Protein AF-A0A932SWU9-F1 (afdb_monomer_lite)

Foldseek 3Di:
DDPPPPPPPPPPPDPPPPPPPPDDPVNVVVVVVVVVPDCCVVLDVCVVVCVVVVDPVVVVVVVVVVVVVVVVVVVVLVVVCVVDVDPDPVLVVCCVPPNDPRSVVVVVCCVPPVVVVVVVVVVVSVVVVCCVVPVDVPPPPPDDDDDDDPPDPDD

Structure (mmCIF, N/CA/C/O backbone):
data_AF-A0A932SWU9-F1
#
_entry.id   AF-A0A932SWU9-F1
#
loop_
_atom_site.group_PDB
_atom_site.id
_atom_site.type_symbol
_atom_site.label_atom_id
_atom_site.label_alt_id
_atom_site.label_comp_id
_atom_site.label_asym_id
_atom_site.label_entity_id
_atom_site.label_seq_id
_atom_site.pdbx_PDB_ins_code
_atom_site.Cartn_x
_atom_site.Cartn_y
_atom_site.Cartn_z
_atom_site.occupancy
_atom_site.B_iso_or_equiv
_atom_site.auth_seq_id
_atom_site.auth_comp_id
_atom_site.auth_asym_id
_atom_site.auth_atom_id
_atom_site.pdbx_PDB_model_num
ATOM 1 N N . MET A 1 1 ? -64.832 1.274 2.847 1.00 52.97 1 MET A N 1
ATOM 2 C CA . MET A 1 1 ? -64.260 0.155 2.070 1.00 52.97 1 MET A CA 1
ATOM 3 C C . MET A 1 1 ? -63.214 0.768 1.149 1.00 52.97 1 MET A C 1
ATOM 5 O O . MET A 1 1 ? -63.570 1.696 0.439 1.00 52.97 1 MET A O 1
ATOM 9 N N . ALA A 1 2 ? -61.966 0.296 1.248 1.00 49.50 2 ALA A N 1
ATOM 10 C CA . ALA A 1 2 ? -60.738 0.783 0.594 1.00 49.50 2 ALA A CA 1
ATOM 11 C C . ALA A 1 2 ? -60.023 2.002 1.227 1.00 49.50 2 ALA A C 1
ATOM 13 O O . ALA A 1 2 ? -59.992 3.084 0.655 1.00 49.50 2 ALA A O 1
ATOM 14 N N . SER A 1 3 ? -59.351 1.770 2.360 1.00 44.97 3 SER A N 1
ATOM 15 C CA . SER A 1 3 ? -58.073 2.433 2.665 1.00 44.97 3 SER A CA 1
ATOM 16 C C . SER A 1 3 ? -57.016 1.336 2.696 1.00 44.97 3 SER A C 1
ATOM 18 O O . SER A 1 3 ? -56.905 0.590 3.666 1.00 44.97 3 SER A O 1
ATOM 20 N N . GLY A 1 4 ? -56.342 1.151 1.564 1.00 57.31 4 GLY A N 1
ATOM 21 C CA . GLY A 1 4 ? -55.160 0.311 1.471 1.00 57.31 4 GLY A CA 1
ATOM 22 C C . GLY A 1 4 ? -53.954 1.100 1.951 1.00 57.31 4 GLY A C 1
ATOM 23 O O . GLY A 1 4 ? -53.247 1.672 1.129 1.00 57.31 4 GLY A O 1
ATOM 24 N N . ASP A 1 5 ? -53.709 1.099 3.259 1.00 49.81 5 ASP A N 1
ATOM 25 C CA . ASP A 1 5 ? -52.391 1.425 3.791 1.00 49.81 5 ASP A CA 1
ATOM 26 C C . ASP A 1 5 ? -51.557 0.150 3.723 1.00 49.81 5 ASP A C 1
ATOM 28 O O . ASP A 1 5 ? -51.572 -0.708 4.606 1.00 49.81 5 ASP A O 1
ATOM 32 N N . SER A 1 6 ? -50.862 0.004 2.597 1.00 50.06 6 SER A N 1
ATOM 33 C CA . SER A 1 6 ? -49.749 -0.927 2.485 1.00 50.06 6 SER A CA 1
ATOM 34 C C . SER A 1 6 ? -48.674 -0.425 3.439 1.00 50.06 6 SER A C 1
ATOM 36 O O . SER A 1 6 ? -47.857 0.420 3.076 1.00 50.06 6 SER A O 1
ATOM 38 N N . ALA A 1 7 ? -48.715 -0.899 4.682 1.00 47.00 7 ALA A N 1
ATOM 39 C CA . ALA A 1 7 ? -47.606 -0.764 5.601 1.00 47.00 7 ALA A CA 1
ATOM 40 C C . ALA A 1 7 ? -46.402 -1.442 4.940 1.00 47.00 7 ALA A C 1
ATOM 42 O O . ALA A 1 7 ? -46.271 -2.666 4.944 1.00 47.00 7 ALA A O 1
ATOM 43 N N . VAL A 1 8 ? -45.548 -0.630 4.319 1.00 57.00 8 VAL A N 1
ATOM 44 C CA . VAL A 1 8 ? -44.167 -1.000 4.035 1.00 57.00 8 VAL A CA 1
ATOM 45 C C . VAL A 1 8 ? -43.620 -1.508 5.367 1.00 57.00 8 VAL A C 1
ATOM 47 O O . VAL A 1 8 ? -43.668 -0.746 6.339 1.00 57.00 8 VAL A O 1
ATOM 50 N N . PRO A 1 9 ? -43.172 -2.773 5.479 1.00 50.97 9 PRO A N 1
ATOM 51 C CA . PRO A 1 9 ? -42.482 -3.191 6.679 1.00 50.97 9 PRO A CA 1
ATOM 52 C C . PRO A 1 9 ? -41.290 -2.252 6.809 1.00 50.97 9 PRO A C 1
ATOM 54 O O . PRO A 1 9 ? -40.399 -2.240 5.962 1.00 50.97 9 PRO A O 1
ATOM 57 N N . SER A 1 10 ? -41.338 -1.401 7.833 1.00 46.59 10 SE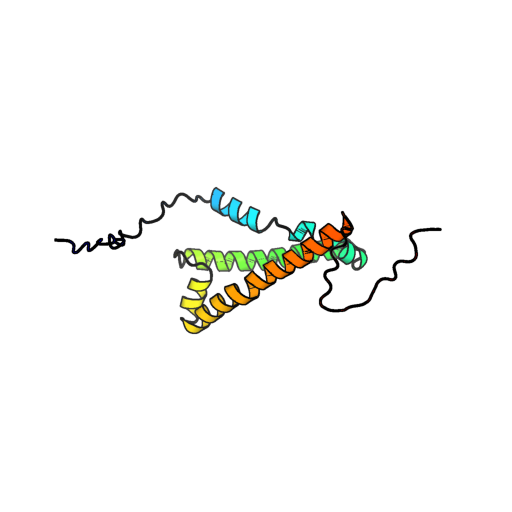R A N 1
ATOM 58 C CA . SER A 1 10 ? -40.174 -0.687 8.326 1.00 46.59 10 SER A CA 1
ATOM 59 C C . SER A 1 10 ? -39.085 -1.739 8.429 1.00 46.59 10 SER A C 1
ATOM 61 O O . SER A 1 10 ? -39.252 -2.696 9.188 1.00 46.59 10 SER A O 1
ATOM 63 N N . SER A 1 11 ? -38.060 -1.635 7.579 1.00 47.28 11 SER A N 1
ATOM 64 C CA . SER A 1 11 ? -36.873 -2.475 7.621 1.00 47.28 11 SER A CA 1
ATOM 65 C C . SER A 1 11 ? -36.273 -2.287 9.002 1.00 47.28 11 SER A C 1
ATOM 67 O O . SER A 1 11 ? -35.498 -1.363 9.245 1.00 47.28 11 SER A O 1
ATOM 69 N N . ALA A 1 12 ? -36.746 -3.112 9.929 1.00 45.19 12 ALA A N 1
ATOM 70 C CA . ALA A 1 12 ? -36.295 -3.166 11.289 1.00 45.19 12 ALA A CA 1
ATOM 71 C C . ALA A 1 12 ? -34.796 -3.410 11.195 1.00 45.19 12 ALA A C 1
ATOM 73 O O . ALA A 1 12 ? -34.360 -4.454 10.707 1.00 45.19 12 ALA A O 1
ATOM 74 N N . GLY A 1 13 ? -34.021 -2.404 11.596 1.00 45.28 13 GLY A N 1
ATOM 75 C CA . GLY A 1 13 ? -32.617 -2.582 11.895 1.00 45.28 13 GLY A CA 1
ATOM 76 C C . GLY A 1 13 ? -32.527 -3.674 12.948 1.00 45.28 13 GLY A C 1
ATOM 77 O O . GLY A 1 13 ? -32.773 -3.425 14.127 1.00 45.28 13 GLY A O 1
ATOM 78 N N . GLY A 1 14 ? -32.237 -4.895 12.504 1.00 44.59 14 GLY A N 1
ATOM 79 C CA . GLY A 1 14 ? -31.734 -5.926 13.389 1.00 44.59 14 GLY A CA 1
ATOM 80 C C . GLY A 1 14 ? -30.439 -5.426 14.037 1.00 44.59 14 GLY A C 1
ATOM 81 O O . GLY A 1 14 ? -29.791 -4.527 13.482 1.00 44.59 14 GLY A O 1
ATOM 82 N N . PRO A 1 15 ? -30.045 -5.980 15.197 1.00 53.22 15 PRO A N 1
ATOM 83 C CA . PRO A 1 15 ? -28.688 -5.782 15.692 1.00 53.22 15 PRO A CA 1
ATOM 84 C C . PRO A 1 15 ? -27.757 -6.079 14.519 1.00 53.22 15 PRO A C 1
ATOM 86 O O . PRO A 1 15 ? -27.970 -7.093 13.859 1.00 53.22 15 PRO A O 1
ATOM 89 N N . ILE A 1 16 ? -26.824 -5.177 14.197 1.00 59.47 16 ILE A N 1
ATOM 90 C CA . ILE A 1 16 ? -25.844 -5.413 13.131 1.00 59.47 16 ILE A CA 1
ATOM 91 C C . ILE A 1 16 ? -25.270 -6.804 13.398 1.00 59.47 16 ILE A C 1
ATOM 93 O O . ILE A 1 16 ? -24.617 -6.984 14.423 1.00 59.47 16 ILE A O 1
ATOM 97 N N . GLU A 1 17 ? -25.613 -7.797 12.570 1.00 61.69 17 GLU A N 1
ATOM 98 C CA . GLU A 1 17 ? -25.043 -9.133 12.692 1.00 61.69 17 GLU A CA 1
ATOM 99 C C . GLU A 1 17 ? -23.535 -8.937 12.590 1.00 61.69 17 GLU A C 1
ATOM 101 O O . GLU A 1 17 ? -23.024 -8.512 11.550 1.00 61.69 17 GLU A O 1
ATOM 106 N N . ASP A 1 18 ? -22.837 -9.142 13.707 1.00 70.50 18 ASP A N 1
ATOM 107 C CA . ASP A 1 18 ? -21.389 -9.058 13.751 1.00 70.50 18 ASP A CA 1
ATOM 108 C C . ASP A 1 18 ? -20.848 -10.017 12.692 1.00 70.50 18 ASP A C 1
ATOM 110 O O . ASP A 1 18 ? -21.116 -11.222 12.730 1.00 70.50 18 ASP A O 1
ATOM 114 N N . LEU A 1 19 ? -20.115 -9.474 11.714 1.00 78.69 19 LEU A N 1
ATOM 115 C CA . LEU A 1 19 ? -19.538 -10.284 10.649 1.00 78.69 19 LEU A CA 1
ATOM 116 C C . LEU A 1 19 ? -18.703 -11.407 11.285 1.00 78.69 19 LEU A C 1
ATOM 118 O O . LEU A 1 19 ? -17.844 -11.121 12.131 1.00 78.69 19 LEU A O 1
ATOM 122 N N . PRO A 1 20 ? -18.902 -12.673 10.875 1.00 75.06 20 PRO A N 1
ATOM 123 C CA . PRO A 1 20 ? -18.143 -13.775 11.435 1.00 75.06 20 PRO A CA 1
ATOM 124 C C . PRO A 1 20 ? -16.654 -13.551 11.148 1.00 75.06 20 PRO A C 1
ATOM 126 O O . PRO A 1 20 ? -16.243 -13.337 10.006 1.00 75.06 20 PRO A O 1
ATOM 129 N N . ARG A 1 21 ? -15.825 -13.578 12.198 1.00 76.94 21 ARG A N 1
ATOM 130 C CA . ARG A 1 21 ? -14.364 -13.448 12.088 1.00 76.94 21 ARG A CA 1
ATOM 131 C C . ARG A 1 21 ? -13.772 -14.732 11.505 1.00 76.94 21 ARG A C 1
ATOM 133 O O . ARG A 1 21 ? -13.297 -15.588 12.242 1.00 76.94 21 ARG A O 1
ATOM 140 N N . VAL A 1 22 ? -13.834 -14.858 10.182 1.00 85.62 22 VAL A N 1
ATOM 141 C CA . VAL A 1 22 ? -13.322 -16.022 9.437 1.00 85.62 22 VAL A CA 1
ATOM 142 C C . VAL A 1 22 ? -11.973 -15.779 8.764 1.00 85.62 22 VAL A C 1
ATOM 144 O O . VAL A 1 22 ? -11.316 -16.747 8.408 1.00 85.62 22 VAL A O 1
ATOM 147 N N . LEU A 1 23 ? -11.532 -14.522 8.619 1.00 84.81 23 LEU A N 1
ATOM 148 C CA . LEU A 1 23 ? -10.229 -14.223 8.017 1.00 84.81 23 LEU A CA 1
ATOM 149 C C . LEU A 1 23 ? -9.089 -14.617 8.962 1.00 84.81 23 LEU A C 1
ATOM 151 O O . LEU A 1 23 ? -8.912 -14.015 10.026 1.00 84.81 23 LEU A O 1
ATOM 155 N N . GLY A 1 24 ? -8.300 -15.603 8.535 1.00 89.31 24 GLY A N 1
ATOM 156 C CA . GLY A 1 24 ? -7.057 -15.991 9.191 1.00 89.31 24 GLY A CA 1
ATOM 157 C C . GLY A 1 24 ? -5.846 -15.186 8.710 1.00 89.31 24 GLY A C 1
ATOM 158 O O . GLY A 1 24 ? -5.930 -14.339 7.820 1.00 89.31 24 GLY A O 1
ATOM 159 N N . LEU A 1 25 ? -4.675 -15.495 9.274 1.00 89.88 25 LEU A N 1
ATOM 160 C CA . LEU A 1 25 ? -3.402 -14.900 8.852 1.00 89.88 25 LEU A CA 1
ATOM 161 C C . LEU A 1 25 ? -3.111 -15.176 7.371 1.00 89.88 25 LEU A C 1
ATOM 163 O O . LEU A 1 25 ? -2.663 -14.285 6.658 1.00 89.88 25 LEU A O 1
ATOM 167 N N . PHE A 1 26 ? -3.371 -16.402 6.916 1.00 93.69 26 PHE A N 1
ATOM 168 C CA . PHE A 1 26 ? -3.122 -16.793 5.532 1.00 93.69 26 PHE A CA 1
ATOM 169 C C . PHE A 1 26 ? -3.989 -15.986 4.562 1.00 93.69 26 PHE A C 1
ATOM 171 O O . PHE A 1 26 ? -3.444 -15.366 3.654 1.00 93.69 26 PHE A O 1
ATOM 178 N N . ASP A 1 27 ? -5.297 -15.889 4.818 1.00 92.00 27 ASP A N 1
ATOM 179 C CA . ASP A 1 27 ? -6.217 -15.106 3.984 1.00 92.00 27 ASP A CA 1
ATOM 180 C C . ASP A 1 27 ? -5.800 -13.633 3.924 1.00 92.00 27 ASP A C 1
ATOM 182 O O . ASP A 1 27 ? -5.757 -13.035 2.848 1.00 92.00 27 ASP A O 1
ATOM 186 N N . ALA A 1 28 ? -5.422 -13.055 5.069 1.00 89.94 28 ALA A N 1
ATOM 187 C CA . ALA A 1 28 ? -4.943 -11.680 5.141 1.00 89.94 28 ALA A CA 1
ATOM 188 C C . ALA A 1 28 ? -3.658 -11.471 4.320 1.00 89.94 28 ALA A C 1
ATOM 190 O O . ALA A 1 28 ? -3.575 -10.524 3.536 1.00 89.94 28 ALA A O 1
ATOM 191 N N . VAL A 1 29 ? -2.672 -12.367 4.447 1.00 92.25 29 VAL A N 1
ATOM 192 C CA . VAL A 1 29 ? -1.419 -12.300 3.677 1.00 92.25 29 VAL A CA 1
ATOM 193 C C . VAL A 1 29 ? -1.693 -12.452 2.183 1.00 92.25 29 VAL A C 1
ATOM 195 O O . VAL A 1 29 ? -1.169 -11.672 1.389 1.00 92.25 29 VAL A O 1
ATOM 198 N N . THR A 1 30 ? -2.540 -13.401 1.780 1.00 92.69 30 THR A N 1
ATOM 199 C CA . THR A 1 30 ? -2.884 -13.617 0.369 1.00 92.69 30 THR A CA 1
ATOM 200 C C . THR A 1 30 ? -3.566 -12.397 -0.243 1.00 92.69 30 THR A C 1
ATOM 202 O O . THR A 1 30 ? -3.213 -12.003 -1.354 1.00 92.69 30 THR A O 1
ATOM 205 N N . VAL A 1 31 ? -4.486 -11.753 0.482 1.00 91.31 31 VAL A N 1
ATOM 206 C CA . VAL A 1 31 ? -5.138 -10.514 0.025 1.00 91.31 31 VAL A CA 1
ATOM 207 C C . VAL A 1 31 ? -4.115 -9.392 -0.163 1.00 91.31 31 VAL A C 1
ATOM 209 O O . VAL A 1 31 ? -4.132 -8.714 -1.192 1.00 91.31 31 VAL A O 1
ATOM 212 N N . VAL A 1 32 ? -3.189 -9.218 0.786 1.00 89.94 32 VAL A N 1
ATOM 213 C CA . VAL A 1 32 ? -2.134 -8.198 0.682 1.00 89.94 32 VAL A CA 1
ATOM 214 C C . VAL A 1 32 ? -1.223 -8.477 -0.513 1.00 89.94 32 VAL A C 1
ATOM 216 O O . VAL A 1 32 ? -1.025 -7.590 -1.343 1.00 89.94 32 VAL A O 1
ATOM 219 N N . VAL A 1 33 ? -0.731 -9.709 -0.666 1.00 90.31 33 VAL A N 1
ATOM 220 C CA . VAL A 1 33 ? 0.126 -10.101 -1.799 1.00 90.31 33 VAL A CA 1
ATOM 221 C C . VAL A 1 33 ? -0.594 -9.890 -3.134 1.00 90.31 33 VAL A C 1
ATOM 223 O O . VAL A 1 33 ? -0.016 -9.303 -4.048 1.00 90.31 33 VAL A O 1
ATOM 226 N N . GLY A 1 34 ? -1.866 -10.288 -3.233 1.00 87.69 34 GLY A N 1
ATOM 227 C CA . GLY A 1 34 ? -2.682 -10.090 -4.434 1.00 87.69 34 GLY A CA 1
ATOM 228 C C . GLY A 1 34 ? -2.942 -8.618 -4.764 1.00 87.69 34 GLY A C 1
ATOM 229 O O . GLY A 1 34 ? -3.059 -8.267 -5.933 1.00 87.69 34 GLY A O 1
ATOM 230 N N . SER A 1 35 ? -2.986 -7.740 -3.756 1.00 85.75 35 SER A N 1
ATOM 231 C CA . SER A 1 35 ? -3.126 -6.294 -3.979 1.00 85.75 35 SER A CA 1
ATOM 232 C C . SER A 1 35 ? -1.831 -5.615 -4.447 1.00 85.75 35 SER A C 1
ATOM 234 O O . SER A 1 35 ? -1.894 -4.620 -5.166 1.00 85.75 35 SER A O 1
ATOM 236 N N . ILE A 1 36 ? -0.664 -6.149 -4.063 1.00 86.19 36 ILE A N 1
ATOM 237 C CA . ILE A 1 36 ? 0.653 -5.605 -4.433 1.00 86.19 36 ILE A CA 1
ATOM 238 C C . ILE A 1 36 ? 1.061 -6.075 -5.835 1.00 86.19 36 ILE A C 1
ATOM 240 O O . ILE A 1 36 ? 1.556 -5.283 -6.642 1.00 86.19 36 ILE A O 1
ATOM 244 N N . ILE A 1 37 ? 0.855 -7.362 -6.141 1.00 83.94 37 ILE A N 1
ATOM 245 C CA . ILE A 1 37 ? 1.170 -7.947 -7.450 1.00 83.94 37 ILE A CA 1
ATOM 246 C C . ILE A 1 37 ? 0.052 -7.572 -8.435 1.00 83.94 37 ILE A C 1
ATOM 248 O O . ILE A 1 37 ? -0.897 -8.322 -8.643 1.00 83.94 37 ILE A O 1
ATOM 252 N N . GLY A 1 38 ? 0.154 -6.376 -9.021 1.00 71.50 38 GLY A N 1
ATOM 253 C CA . GLY A 1 38 ? -0.850 -5.822 -9.935 1.00 71.50 38 GLY A CA 1
ATOM 254 C C . GLY A 1 38 ? -0.300 -5.342 -11.281 1.00 71.50 38 GLY A C 1
ATOM 255 O O . GLY A 1 38 ? 0.802 -5.684 -11.711 1.00 71.50 38 GLY A O 1
ATOM 256 N N . SER A 1 39 ? -1.083 -4.493 -11.952 1.00 59.91 39 SER A N 1
ATOM 257 C CA . SER A 1 39 ? -0.799 -3.965 -13.295 1.00 59.91 39 SER A CA 1
ATOM 258 C C . SER A 1 39 ? 0.514 -3.172 -13.399 1.00 59.91 39 SER A C 1
ATOM 260 O O . SER A 1 39 ? 1.060 -3.045 -14.491 1.00 59.91 39 SER A O 1
ATOM 262 N N . GLY A 1 40 ? 1.075 -2.700 -12.280 1.00 62.06 40 GLY A N 1
ATOM 263 C CA . GLY A 1 40 ? 2.319 -1.924 -12.237 1.00 62.06 40 GLY A CA 1
ATOM 264 C C . GLY A 1 40 ? 3.561 -2.655 -12.762 1.00 62.06 40 GLY A C 1
ATOM 265 O O . GLY A 1 40 ? 4.455 -2.003 -13.303 1.00 62.06 40 GLY A O 1
ATOM 266 N N . ILE A 1 41 ? 3.614 -3.991 -12.676 1.00 68.81 41 ILE A N 1
ATOM 267 C CA . ILE A 1 41 ? 4.733 -4.761 -13.250 1.00 68.81 41 ILE A CA 1
ATOM 268 C C . ILE A 1 41 ? 4.591 -4.966 -14.764 1.00 68.81 41 ILE A C 1
ATOM 270 O O . ILE A 1 41 ? 5.590 -5.063 -15.467 1.00 68.81 41 ILE A O 1
ATOM 274 N N . PHE A 1 42 ? 3.358 -4.967 -15.278 1.00 61.66 42 PHE A N 1
ATOM 275 C CA . PHE A 1 42 ? 3.062 -5.166 -16.702 1.00 61.66 42 PHE A CA 1
ATOM 276 C C . PHE A 1 42 ? 3.051 -3.857 -17.495 1.00 61.66 42 PHE A C 1
ATOM 278 O O . PHE A 1 42 ? 3.487 -3.817 -18.639 1.00 61.66 42 PHE A O 1
ATOM 285 N N . LEU A 1 43 ? 2.599 -2.767 -16.873 1.00 55.97 43 LEU A N 1
ATOM 286 C CA . LEU A 1 43 ? 2.659 -1.410 -17.425 1.00 55.97 43 LEU A CA 1
ATOM 287 C C . LEU A 1 43 ? 3.980 -0.704 -17.169 1.00 55.97 43 LEU A C 1
ATOM 289 O O . LEU A 1 43 ? 4.174 0.444 -17.578 1.00 55.97 43 LEU A O 1
ATOM 293 N N . SER A 1 44 ? 4.886 -1.382 -16.478 1.00 53.03 44 SER A N 1
ATOM 294 C CA . SER A 1 44 ? 6.206 -0.866 -16.224 1.00 53.03 44 SER A CA 1
ATOM 295 C C . SER A 1 44 ? 6.881 -0.548 -17.550 1.00 53.03 44 SER A C 1
ATOM 297 O O . SER A 1 44 ? 7.314 -1.426 -18.296 1.00 53.03 44 SER A O 1
ATOM 299 N N . LYS A 1 45 ? 7.082 0.750 -17.774 1.00 51.97 45 LYS A N 1
ATOM 300 C CA . LYS A 1 45 ? 8.098 1.317 -18.661 1.00 51.97 45 LYS A CA 1
ATOM 301 C C . LYS A 1 45 ? 9.516 0.897 -18.234 1.00 51.97 45 LYS A C 1
ATOM 303 O O . LYS A 1 45 ? 10.446 1.669 -18.413 1.00 51.97 45 LYS A O 1
ATOM 308 N N . VAL A 1 46 ? 9.718 -0.295 -17.666 1.00 51.38 46 VAL A N 1
ATOM 309 C CA . VAL A 1 46 ? 11.037 -0.890 -17.437 1.00 51.38 46 VAL A CA 1
ATOM 310 C C . VAL A 1 46 ? 11.780 -0.975 -18.767 1.00 51.38 46 VAL A C 1
ATOM 312 O O . VAL A 1 46 ? 12.979 -0.764 -18.770 1.00 51.38 46 VAL A O 1
ATOM 315 N N . GLY A 1 47 ? 11.078 -1.109 -19.901 1.00 51.62 47 GLY A N 1
ATOM 316 C CA . GLY A 1 47 ? 11.653 -0.869 -21.229 1.00 51.62 47 GLY A CA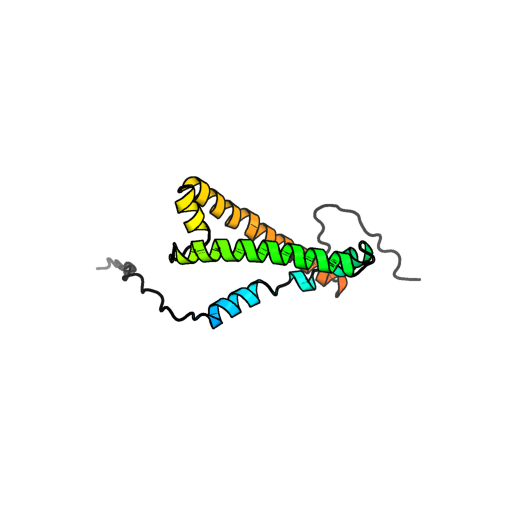 1
ATOM 317 C C . GLY A 1 47 ? 12.320 0.509 -21.363 1.00 51.62 47 GLY A C 1
ATOM 318 O O . GLY A 1 47 ? 13.512 0.564 -21.627 1.00 51.62 47 GLY A O 1
ATOM 319 N N . ASN A 1 48 ? 11.611 1.620 -21.114 1.00 53.12 48 ASN A N 1
ATOM 320 C CA . ASN A 1 48 ? 12.189 2.973 -21.237 1.00 53.12 48 ASN A CA 1
ATOM 321 C C . ASN A 1 48 ? 13.153 3.341 -20.099 1.00 53.12 48 ASN A C 1
ATOM 323 O O . ASN A 1 48 ? 14.130 4.037 -20.337 1.00 53.12 48 ASN A O 1
ATOM 327 N N . VAL A 1 49 ? 12.906 2.893 -18.866 1.00 55.50 49 VAL A N 1
ATOM 328 C CA . VAL A 1 49 ? 13.795 3.157 -17.723 1.00 55.50 49 VAL A CA 1
ATOM 329 C C . VAL A 1 49 ? 15.091 2.360 -17.858 1.00 55.50 49 VAL A C 1
ATOM 331 O O . VAL A 1 49 ? 16.142 2.889 -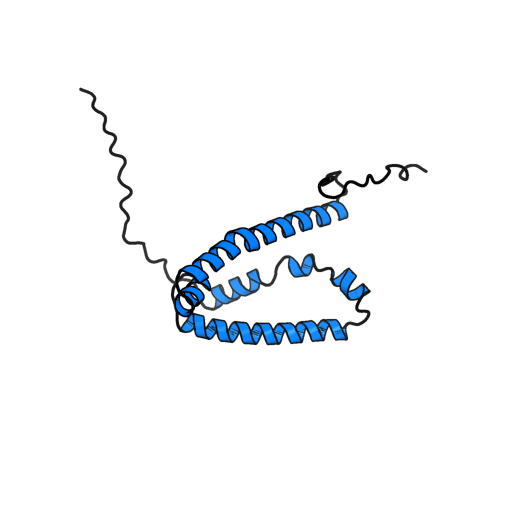17.528 1.00 55.50 49 VAL A O 1
ATOM 334 N N . ALA A 1 50 ? 15.060 1.139 -18.399 1.00 53.88 50 ALA A N 1
ATOM 335 C CA . ALA A 1 50 ? 16.275 0.397 -18.743 1.00 53.88 50 ALA A CA 1
ATOM 336 C C . ALA A 1 50 ? 16.991 0.970 -19.981 1.00 53.88 50 ALA A C 1
ATOM 338 O O . ALA A 1 50 ? 18.194 0.771 -20.127 1.00 53.88 50 ALA A O 1
ATOM 339 N N . GLN A 1 51 ? 16.281 1.689 -20.862 1.00 55.91 51 GLN A N 1
ATOM 340 C CA . GLN A 1 51 ? 16.902 2.446 -21.958 1.00 55.91 51 GLN A CA 1
ATOM 341 C C . GLN A 1 51 ? 17.601 3.723 -21.467 1.00 55.91 51 GLN A C 1
ATOM 343 O O . GLN A 1 51 ? 18.550 4.147 -22.102 1.00 55.91 51 GLN A O 1
ATOM 348 N N . GLU A 1 52 ? 17.167 4.323 -20.355 1.00 60.81 52 GLU A N 1
ATOM 349 C CA . GLU A 1 52 ? 17.790 5.522 -19.756 1.00 60.81 52 GLU A CA 1
ATOM 350 C C . GLU A 1 52 ? 18.866 5.156 -18.713 1.00 60.81 52 GLU A C 1
ATOM 352 O O . GLU A 1 52 ? 19.942 5.750 -18.657 1.00 60.81 52 GLU A O 1
ATOM 357 N N . LEU A 1 53 ? 18.611 4.131 -17.894 1.00 60.91 53 LEU A N 1
ATOM 358 C CA . LEU A 1 53 ? 19.572 3.549 -16.961 1.00 60.91 53 LEU A CA 1
ATOM 359 C C . LEU A 1 53 ? 20.193 2.310 -17.606 1.00 60.91 53 LEU A C 1
ATOM 361 O O . LEU A 1 53 ? 19.733 1.189 -17.402 1.00 60.91 53 LEU A O 1
ATOM 3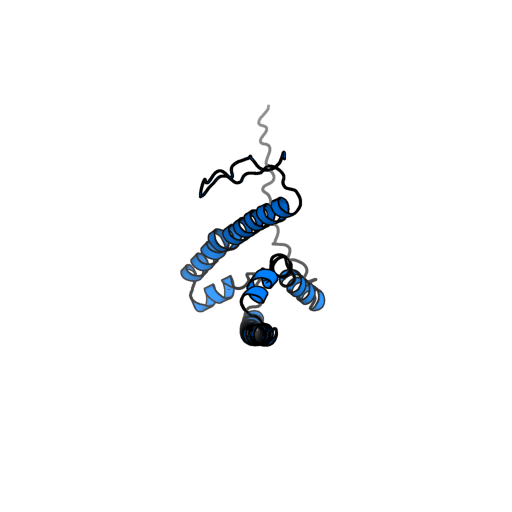65 N N . HIS A 1 54 ? 21.274 2.521 -18.360 1.00 61.31 54 HIS A N 1
ATOM 366 C CA . HIS A 1 54 ? 22.042 1.505 -19.099 1.00 61.31 54 HIS A CA 1
ATOM 367 C C . HIS A 1 54 ? 22.678 0.381 -18.233 1.00 61.31 54 HIS A C 1
ATOM 369 O O . HIS A 1 54 ? 23.592 -0.308 -18.687 1.00 61.31 54 HIS A O 1
ATOM 375 N N . ALA A 1 55 ? 22.254 0.185 -16.978 1.00 67.62 55 ALA A N 1
ATOM 376 C CA . ALA A 1 55 ? 22.800 -0.824 -16.077 1.00 67.62 55 ALA A CA 1
ATOM 377 C C . ALA A 1 55 ? 21.743 -1.399 -15.117 1.00 67.62 55 ALA A C 1
ATOM 379 O O . ALA A 1 55 ? 20.920 -0.686 -14.548 1.00 67.62 55 ALA A O 1
ATOM 380 N N . PHE A 1 56 ? 21.838 -2.707 -14.864 1.00 74.12 56 PHE A N 1
ATOM 381 C CA . PHE A 1 56 ? 20.988 -3.440 -13.916 1.00 74.12 56 PHE A CA 1
ATOM 382 C C . PHE A 1 56 ? 21.229 -3.036 -12.443 1.00 74.12 56 PHE A C 1
ATOM 384 O O . PHE A 1 56 ? 20.321 -3.093 -11.616 1.00 74.12 56 PHE A O 1
ATOM 391 N N . GLY A 1 57 ? 22.447 -2.588 -12.113 1.00 81.44 57 GLY A N 1
ATOM 392 C CA . GLY A 1 57 ? 22.866 -2.247 -10.745 1.00 81.44 57 GLY A CA 1
ATOM 393 C C . GLY A 1 57 ? 22.073 -1.104 -10.084 1.00 81.44 57 GLY A C 1
ATOM 394 O O . GLY A 1 57 ? 21.577 -1.281 -8.974 1.00 81.44 57 GLY A O 1
ATOM 395 N N . PRO A 1 58 ? 21.903 0.059 -10.737 1.00 80.75 58 PRO A N 1
ATOM 396 C CA . PRO A 1 58 ? 21.082 1.153 -10.211 1.00 80.75 58 PRO A CA 1
ATOM 397 C C . PRO A 1 58 ? 19.603 0.790 -10.031 1.00 80.75 58 PRO A C 1
ATOM 399 O O . PRO A 1 58 ? 18.946 1.282 -9.121 1.00 80.75 58 PRO A O 1
ATOM 402 N N . ILE A 1 59 ? 19.070 -0.086 -10.885 1.00 79.94 59 ILE A N 1
ATOM 403 C CA . ILE A 1 59 ? 17.671 -0.512 -10.796 1.00 79.94 59 ILE A CA 1
ATOM 404 C C . ILE A 1 59 ? 17.470 -1.316 -9.508 1.00 79.94 59 ILE A C 1
ATOM 406 O O . ILE A 1 59 ? 16.581 -1.000 -8.718 1.00 79.94 59 ILE A O 1
ATOM 410 N N . ILE A 1 60 ? 18.322 -2.314 -9.246 1.00 85.94 60 ILE A N 1
ATOM 411 C CA . ILE A 1 60 ? 18.169 -3.163 -8.058 1.00 85.94 60 ILE A CA 1
ATOM 412 C C . ILE A 1 60 ? 18.415 -2.398 -6.748 1.00 85.94 60 ILE A C 1
ATOM 414 O O . ILE A 1 60 ? 17.748 -2.673 -5.751 1.00 85.94 60 ILE A O 1
ATOM 418 N N . SER A 1 61 ? 19.311 -1.404 -6.734 1.00 86.81 61 SER A N 1
ATOM 419 C CA . SER A 1 61 ? 19.559 -0.597 -5.532 1.00 86.81 61 SER A CA 1
ATOM 420 C C . SER A 1 61 ? 18.354 0.264 -5.152 1.00 86.81 61 SER A C 1
ATOM 422 O O . SER A 1 61 ? 18.021 0.349 -3.970 1.00 86.81 61 SER A O 1
ATOM 424 N N . VAL A 1 62 ? 17.650 0.834 -6.137 1.00 86.94 62 VAL A N 1
ATOM 425 C CA . VAL A 1 62 ? 16.391 1.559 -5.909 1.00 86.94 62 VAL A CA 1
ATOM 426 C C . VAL A 1 62 ? 15.320 0.617 -5.368 1.00 86.94 62 VAL A C 1
ATOM 428 O O . VAL A 1 62 ? 14.659 0.955 -4.389 1.00 86.94 62 VAL A O 1
ATOM 431 N N . TRP A 1 63 ? 15.185 -0.583 -5.939 1.00 87.06 63 TRP A N 1
ATOM 432 C CA . TRP A 1 63 ? 14.242 -1.591 -5.442 1.00 87.06 63 TRP A CA 1
ATOM 433 C C . TRP A 1 63 ? 14.500 -1.968 -3.981 1.00 87.06 63 TRP A C 1
ATOM 435 O O . TRP A 1 63 ? 13.564 -2.002 -3.183 1.00 87.06 63 TRP A O 1
ATOM 445 N N . ILE A 1 64 ? 15.762 -2.201 -3.611 1.00 92.44 64 ILE A N 1
ATOM 446 C CA . ILE A 1 64 ? 16.140 -2.503 -2.225 1.00 92.44 64 ILE A CA 1
ATOM 447 C C . ILE A 1 64 ? 15.867 -1.298 -1.316 1.00 92.44 64 ILE A C 1
ATOM 449 O O . ILE A 1 64 ? 15.279 -1.459 -0.2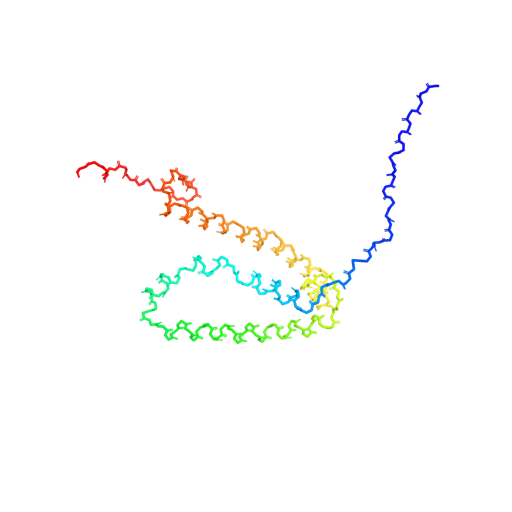49 1.00 92.44 64 ILE A O 1
ATOM 453 N N . GLY A 1 65 ? 16.249 -0.089 -1.741 1.00 94.81 65 GLY A N 1
ATOM 454 C CA . GLY A 1 65 ? 16.043 1.135 -0.966 1.00 94.81 65 GLY A CA 1
ATOM 455 C C . GLY A 1 65 ? 14.565 1.406 -0.680 1.00 94.81 65 GLY A C 1
ATOM 456 O O . GLY A 1 65 ? 14.186 1.625 0.470 1.00 94.81 65 GLY A O 1
ATOM 457 N N . VAL A 1 66 ? 13.714 1.312 -1.705 1.00 91.75 66 VAL A N 1
ATOM 458 C CA . VAL A 1 66 ? 12.257 1.437 -1.554 1.00 91.75 66 VAL A CA 1
ATOM 459 C C . VAL A 1 66 ? 11.711 0.308 -0.679 1.00 91.75 66 VAL A C 1
ATOM 461 O O . VAL A 1 66 ? 10.932 0.582 0.228 1.00 91.75 66 VAL A O 1
ATOM 464 N N . GLY A 1 67 ? 12.170 -0.933 -0.874 1.00 92.94 67 GLY A N 1
ATOM 465 C CA . GLY A 1 67 ? 11.757 -2.081 -0.064 1.00 92.94 67 GLY A CA 1
ATOM 466 C C . GLY A 1 67 ? 12.016 -1.892 1.433 1.00 92.94 67 GLY A C 1
ATOM 467 O O . GLY A 1 67 ? 11.136 -2.177 2.244 1.00 92.94 67 GLY A O 1
ATOM 468 N N . ILE A 1 68 ? 13.177 -1.345 1.810 1.00 96.75 68 ILE A N 1
ATOM 469 C CA . ILE A 1 68 ? 13.506 -1.044 3.213 1.00 96.75 68 ILE A CA 1
ATOM 470 C C . ILE A 1 68 ? 12.578 0.041 3.770 1.00 96.75 68 ILE A C 1
ATOM 472 O O . ILE A 1 68 ? 12.033 -0.117 4.861 1.00 96.75 68 ILE A O 1
ATOM 476 N N . ILE A 1 69 ? 12.356 1.125 3.020 1.00 96.25 69 ILE A N 1
ATOM 477 C CA . ILE A 1 69 ? 11.463 2.215 3.444 1.00 96.25 69 ILE A CA 1
ATOM 478 C C . ILE A 1 69 ? 10.033 1.693 3.640 1.00 96.25 69 ILE A C 1
ATOM 480 O O . ILE A 1 69 ? 9.397 1.983 4.656 1.00 96.25 69 ILE A O 1
ATOM 484 N N . THR A 1 70 ? 9.538 0.885 2.701 1.00 94.25 70 THR A N 1
ATOM 485 C CA . THR A 1 70 ? 8.215 0.257 2.785 1.00 94.25 70 THR A CA 1
ATOM 486 C C . THR A 1 70 ? 8.115 -0.693 3.976 1.00 94.25 70 THR A C 1
ATOM 488 O O . THR A 1 70 ? 7.104 -0.669 4.676 1.00 94.25 70 THR A O 1
ATOM 491 N N . LEU A 1 71 ? 9.156 -1.487 4.253 1.00 94.44 71 LEU A N 1
ATOM 492 C CA . LEU A 1 71 ? 9.185 -2.388 5.406 1.00 94.44 71 LEU A CA 1
ATOM 493 C C . LEU A 1 71 ? 9.074 -1.611 6.724 1.00 94.44 71 LEU A C 1
ATOM 495 O O . LEU A 1 71 ? 8.243 -1.949 7.566 1.00 94.44 71 LEU A O 1
ATOM 499 N N . CYS A 1 72 ? 9.852 -0.535 6.876 1.00 96.31 72 CYS A N 1
ATOM 500 C CA . CYS A 1 72 ? 9.780 0.333 8.052 1.00 96.31 72 CYS A CA 1
ATOM 501 C C . CYS A 1 72 ? 8.378 0.939 8.228 1.00 96.31 72 CYS A C 1
ATOM 503 O O . CYS A 1 72 ? 7.825 0.907 9.327 1.00 96.31 72 CYS A O 1
ATOM 505 N N . GLY A 1 73 ? 7.771 1.439 7.145 1.00 92.81 73 GLY A N 1
ATOM 506 C CA . GLY A 1 73 ? 6.406 1.974 7.179 1.00 92.81 73 GLY A CA 1
ATOM 507 C C . GLY A 1 73 ? 5.355 0.919 7.540 1.00 92.81 73 GLY A C 1
ATOM 508 O O . GLY A 1 73 ? 4.454 1.187 8.333 1.00 92.81 73 GLY A O 1
ATOM 509 N N . SER A 1 74 ? 5.491 -0.300 7.010 1.00 92.75 74 SER A N 1
ATOM 510 C CA . SER A 1 74 ? 4.577 -1.409 7.299 1.00 92.75 74 SER A CA 1
ATOM 511 C C . SER A 1 74 ? 4.647 -1.859 8.756 1.00 92.75 74 SER A C 1
ATOM 513 O O . SER A 1 74 ? 3.611 -2.197 9.322 1.00 92.75 74 SER A O 1
ATOM 515 N N . LEU A 1 75 ? 5.835 -1.872 9.365 1.00 94.12 75 LEU A N 1
ATOM 516 C CA . LEU A 1 75 ? 5.998 -2.224 10.779 1.00 94.12 75 LEU A CA 1
ATOM 517 C C . LEU A 1 75 ? 5.348 -1.178 11.690 1.00 94.12 75 LEU A C 1
ATOM 519 O O . LEU A 1 75 ? 4.570 -1.539 12.569 1.00 94.12 75 LEU A O 1
ATOM 523 N N . ALA A 1 76 ? 5.573 0.111 11.418 1.00 92.44 76 ALA A N 1
ATOM 524 C CA . ALA A 1 76 ? 4.919 1.190 12.161 1.00 92.44 76 ALA A CA 1
ATOM 525 C C . ALA A 1 76 ? 3.383 1.127 12.038 1.00 92.44 76 ALA A C 1
ATOM 527 O O . ALA A 1 76 ? 2.659 1.278 13.023 1.00 92.44 76 ALA A O 1
ATOM 528 N N . LEU A 1 77 ? 2.869 0.846 10.834 1.00 88.06 77 LEU A N 1
ATOM 529 C CA . LEU A 1 77 ? 1.435 0.639 10.620 1.00 88.06 77 LEU A CA 1
ATOM 530 C C . LEU A 1 77 ? 0.908 -0.626 11.312 1.00 88.06 77 LEU A C 1
ATOM 532 O O . LEU A 1 77 ? -0.234 -0.620 11.767 1.00 88.06 77 LEU A O 1
ATOM 536 N N . ALA A 1 78 ? 1.708 -1.689 11.418 1.00 90.06 78 ALA A N 1
ATOM 537 C CA . ALA A 1 78 ? 1.323 -2.912 12.120 1.00 90.06 78 ALA A CA 1
ATOM 538 C C . ALA A 1 78 ? 1.172 -2.683 13.633 1.00 90.06 78 ALA A C 1
ATOM 540 O O . ALA A 1 78 ? 0.207 -3.169 14.222 1.00 90.06 78 ALA A O 1
ATOM 541 N N . GLU A 1 79 ? 2.060 -1.897 14.251 1.00 92.06 79 GLU A N 1
ATOM 542 C CA . GLU A 1 79 ? 1.930 -1.501 15.663 1.00 92.06 79 GLU A CA 1
ATOM 543 C C . GLU A 1 79 ? 0.655 -0.677 15.904 1.00 92.06 79 GLU A C 1
ATOM 545 O O . GLU A 1 79 ? -0.104 -0.950 16.836 1.00 92.06 79 GLU A O 1
ATOM 550 N N . LEU A 1 80 ? 0.362 0.277 15.013 1.00 88.88 80 LEU A N 1
ATOM 551 C CA . LEU A 1 80 ? -0.880 1.059 15.043 1.00 88.88 80 LEU A CA 1
ATOM 552 C C . LEU A 1 80 ? -2.128 0.184 14.863 1.00 88.88 80 LEU A C 1
ATOM 554 O O . LEU A 1 80 ? -3.111 0.351 15.589 1.00 88.88 80 LEU A O 1
ATOM 558 N N . ALA A 1 81 ? -2.092 -0.770 13.931 1.00 86.56 81 ALA A N 1
ATOM 559 C CA . ALA A 1 81 ? -3.194 -1.698 13.690 1.00 86.56 81 ALA A CA 1
ATOM 560 C C . ALA A 1 81 ? -3.443 -2.637 14.880 1.00 86.56 81 ALA A C 1
ATOM 562 O O . ALA A 1 81 ? -4.597 -2.949 15.177 1.00 86.56 81 ALA A O 1
ATOM 563 N N . ALA A 1 82 ? -2.385 -3.048 15.587 1.00 86.38 82 ALA A N 1
ATOM 564 C CA . ALA A 1 82 ? -2.499 -3.822 16.820 1.00 86.38 82 ALA A CA 1
ATOM 565 C C . ALA A 1 82 ? -3.070 -2.986 17.981 1.00 86.38 82 ALA A C 1
ATOM 567 O O . ALA A 1 82 ? -3.851 -3.504 18.779 1.00 86.38 82 ALA A O 1
ATOM 568 N N . MET A 1 83 ? -2.726 -1.694 18.055 1.00 87.75 83 MET A N 1
ATOM 569 C CA . MET A 1 83 ? -3.234 -0.765 19.075 1.00 87.75 83 MET A CA 1
ATOM 570 C C . MET A 1 83 ? -4.718 -0.419 18.876 1.00 87.75 83 MET A C 1
ATOM 572 O O . MET A 1 83 ? -5.462 -0.305 19.850 1.00 87.75 83 MET A O 1
ATOM 576 N N . TYR A 1 84 ? -5.169 -0.290 17.624 1.00 84.56 84 TYR A N 1
ATOM 577 C CA . TYR A 1 84 ? -6.549 0.068 17.282 1.00 84.56 84 TYR A CA 1
ATOM 578 C C . TYR A 1 84 ? -7.222 -1.008 16.409 1.00 84.56 84 TYR A C 1
ATOM 580 O O . TYR A 1 84 ? -7.407 -0.795 15.208 1.00 84.56 84 TYR A O 1
ATOM 588 N N . PRO A 1 85 ? -7.680 -2.137 16.993 1.00 79.12 85 PRO A N 1
ATOM 589 C CA . PRO A 1 85 ? -8.292 -3.250 16.262 1.00 79.12 85 PRO A CA 1
ATOM 590 C C . PRO A 1 85 ? -9.763 -2.967 15.895 1.00 79.12 85 PRO A C 1
ATOM 592 O O . PRO A 1 85 ? -10.668 -3.748 16.199 1.00 79.12 85 PRO A O 1
ATOM 595 N N . ARG A 1 86 ? -10.023 -1.812 15.274 1.00 78.06 86 ARG A N 1
ATOM 596 C CA . ARG A 1 86 ? -11.348 -1.381 14.807 1.00 78.06 86 ARG A CA 1
ATOM 597 C C . ARG A 1 86 ? -11.410 -1.436 13.281 1.00 78.06 86 ARG A C 1
ATOM 599 O O . ARG A 1 86 ? -10.453 -1.083 12.596 1.00 78.06 86 ARG A O 1
ATOM 606 N N . ALA A 1 87 ? -12.558 -1.836 12.740 1.00 73.44 87 ALA A N 1
ATOM 607 C CA . ALA A 1 87 ? -12.796 -1.814 11.301 1.00 73.44 87 ALA A CA 1
ATOM 608 C C . ALA A 1 87 ? -12.939 -0.359 10.815 1.00 73.44 87 ALA A C 1
ATOM 610 O O . ALA A 1 87 ? -13.899 0.327 11.156 1.00 73.44 87 ALA A O 1
ATOM 611 N N . GLY A 1 88 ? -11.964 0.116 10.040 1.00 72.12 88 GLY A N 1
ATOM 612 C CA . GLY A 1 88 ? -11.975 1.462 9.449 1.00 72.12 88 GLY A CA 1
ATOM 613 C C . GLY A 1 88 ? -10.640 1.929 8.866 1.00 72.12 88 GLY A C 1
ATOM 614 O O . GLY A 1 88 ? -10.580 3.004 8.275 1.00 72.12 88 GLY A O 1
ATOM 615 N N . GLY A 1 89 ? -9.583 1.117 8.971 1.00 81.81 89 GLY A N 1
ATOM 616 C CA . GLY A 1 89 ? -8.329 1.339 8.253 1.00 81.81 89 GLY A CA 1
ATOM 617 C C . GLY A 1 89 ? -7.583 2.607 8.697 1.00 81.81 89 GLY A C 1
ATOM 618 O O . GLY A 1 89 ? -7.786 3.079 9.820 1.00 81.81 89 GLY A O 1
ATOM 619 N N . PRO A 1 90 ? -6.740 3.191 7.821 1.00 82.44 90 PRO A N 1
ATOM 620 C CA . PRO A 1 90 ? -5.902 4.345 8.164 1.00 82.44 90 PRO A CA 1
ATOM 621 C C . PRO A 1 90 ? -6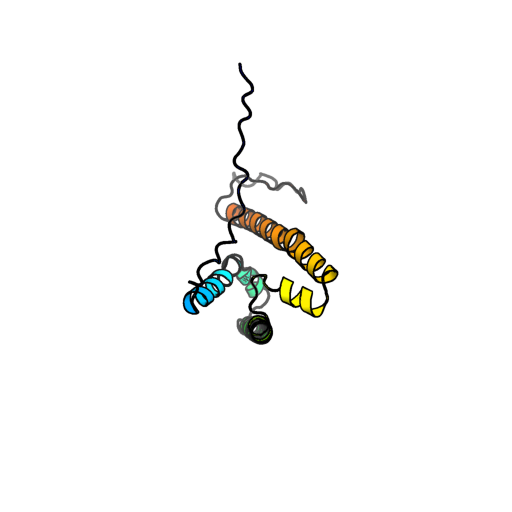.690 5.577 8.633 1.00 82.44 90 PRO A C 1
ATOM 623 O O . PRO A 1 90 ? -6.166 6.396 9.386 1.00 82.44 90 PRO A O 1
ATOM 626 N N . TYR A 1 91 ? -7.967 5.682 8.247 1.00 85.81 91 TYR A N 1
ATOM 627 C CA . TYR A 1 91 ? -8.865 6.744 8.699 1.00 85.81 91 TYR A CA 1
ATOM 628 C C . TYR A 1 91 ? -8.985 6.796 10.227 1.00 85.81 91 TYR A C 1
ATOM 630 O O . TYR A 1 91 ? -8.978 7.882 10.803 1.00 85.81 91 TYR A O 1
ATOM 638 N N . ILE A 1 92 ? -9.079 5.640 10.896 1.00 84.62 92 ILE A N 1
ATOM 639 C CA . ILE A 1 92 ? -9.216 5.589 12.359 1.00 84.62 92 ILE A CA 1
ATOM 640 C C . ILE A 1 92 ? -7.938 6.095 13.031 1.00 84.62 92 ILE A C 1
ATOM 642 O O . ILE A 1 92 ? -8.030 6.860 13.986 1.00 84.62 92 ILE A O 1
ATOM 646 N N . PHE A 1 93 ? -6.764 5.742 12.499 1.00 86.56 93 PHE A N 1
ATOM 647 C CA . PHE A 1 93 ? -5.483 6.207 13.038 1.00 86.56 93 PHE A CA 1
ATOM 648 C C . PHE A 1 93 ? -5.359 7.732 12.929 1.00 86.56 93 PHE A C 1
ATOM 650 O O . PHE A 1 93 ? -4.994 8.396 13.897 1.00 86.56 93 PHE A O 1
ATOM 657 N N . LEU A 1 94 ? -5.737 8.302 11.777 1.00 84.31 94 LEU A N 1
ATOM 658 C CA . LEU A 1 94 ? -5.742 9.755 11.580 1.00 84.31 94 LEU A CA 1
ATOM 659 C C . LEU A 1 94 ? -6.768 10.463 12.463 1.00 84.31 94 LEU A C 1
ATOM 661 O O . LEU A 1 94 ? -6.486 11.538 12.991 1.00 84.31 94 LEU A O 1
ATOM 665 N N . ARG A 1 95 ? -7.955 9.872 12.625 1.00 86.00 95 ARG A N 1
ATOM 666 C CA . ARG A 1 95 ? -9.019 10.437 13.457 1.00 86.00 95 ARG A CA 1
ATOM 667 C C . ARG A 1 95 ? -8.619 10.489 14.925 1.00 86.00 95 ARG A C 1
ATOM 669 O O . ARG A 1 95 ? -8.941 11.471 15.587 1.00 86.00 95 ARG A O 1
ATOM 676 N N . GLU A 1 96 ? -7.935 9.463 15.417 1.00 85.25 96 GLU A N 1
ATOM 677 C CA . GLU A 1 96 ? -7.481 9.418 16.806 1.00 85.25 96 GLU A CA 1
ATOM 678 C C . GLU A 1 96 ? -6.298 10.369 17.049 1.00 85.25 96 GLU A C 1
ATOM 680 O O . GLU A 1 96 ? -6.262 11.054 18.065 1.00 85.25 96 GLU A O 1
ATOM 685 N N . ALA A 1 97 ? -5.365 10.480 16.095 1.00 86.56 97 ALA A N 1
ATOM 686 C CA . ALA A 1 97 ? -4.182 11.332 16.239 1.00 86.56 97 ALA A CA 1
ATOM 687 C C . ALA A 1 97 ? -4.456 12.834 16.024 1.00 86.56 97 ALA A C 1
ATOM 689 O O . ALA A 1 97 ? -3.877 13.671 16.714 1.00 86.56 97 ALA A O 1
ATOM 690 N N . TYR A 1 98 ? -5.317 13.187 15.062 1.00 85.31 98 TYR A N 1
ATOM 691 C CA . TYR A 1 98 ? -5.506 14.572 14.598 1.00 85.31 98 TYR A CA 1
ATOM 692 C C . TYR A 1 98 ? -6.956 15.074 14.686 1.00 85.31 98 TYR A C 1
ATOM 694 O O . TYR A 1 98 ? -7.235 16.228 14.356 1.00 85.31 98 TYR A O 1
ATOM 702 N N . GLY A 1 99 ? -7.893 14.238 15.132 1.00 88.25 99 GLY A N 1
ATOM 703 C CA . GLY A 1 99 ? -9.307 14.585 15.242 1.00 88.25 99 GLY A CA 1
ATOM 704 C C . GLY A 1 99 ? -10.107 14.376 13.952 1.00 88.25 99 GLY A C 1
ATOM 705 O O . GLY A 1 99 ? -9.636 13.865 12.935 1.00 88.25 99 GLY A O 1
ATOM 706 N N . THR A 1 100 ? -11.381 14.758 13.994 1.00 87.44 100 THR A N 1
ATOM 707 C CA . THR A 1 100 ? -12.376 14.421 12.961 1.00 87.44 100 THR A CA 1
ATOM 708 C C . THR A 1 100 ? -12.204 15.176 11.647 1.00 87.44 100 THR A C 1
ATOM 710 O O . THR A 1 100 ? -12.429 14.590 10.589 1.00 87.44 100 THR A O 1
ATOM 713 N N . LEU A 1 101 ? -11.803 16.450 11.682 1.00 90.19 101 LEU A N 1
ATOM 714 C CA . LEU A 1 101 ? -11.707 17.282 10.478 1.00 90.19 101 LEU A CA 1
ATOM 715 C C . LEU A 1 101 ? -10.541 16.863 9.555 1.00 90.19 101 LEU A C 1
ATOM 717 O O . LEU A 1 101 ? -10.794 16.648 8.368 1.00 90.19 101 LEU A O 1
ATOM 721 N N . PRO A 1 102 ? -9.307 16.637 10.051 1.00 87.31 102 PRO A N 1
ATOM 722 C CA . PRO A 1 102 ? -8.214 16.125 9.218 1.00 87.31 102 PRO A CA 1
ATOM 723 C C . PRO A 1 102 ? -8.484 14.718 8.676 1.00 87.31 102 PRO A C 1
ATOM 725 O O . PRO A 1 102 ? -8.205 14.440 7.511 1.00 87.31 102 PRO A O 1
ATOM 728 N N . ALA A 1 103 ? -9.094 13.843 9.482 1.00 87.62 103 ALA A N 1
ATOM 729 C CA . ALA A 1 103 ? -9.468 12.504 9.036 1.00 87.62 103 ALA A CA 1
ATOM 730 C C . ALA A 1 103 ? -10.534 12.537 7.930 1.00 87.62 103 ALA A C 1
ATOM 732 O O . ALA A 1 103 ? -10.442 11.785 6.958 1.00 87.62 103 ALA A O 1
ATOM 733 N N . PHE A 1 104 ? -11.526 13.430 8.039 1.00 88.75 104 PHE A N 1
ATOM 734 C CA . PHE A 1 104 ? -12.529 13.636 6.992 1.00 88.75 104 PHE A CA 1
ATOM 735 C C . PHE A 1 104 ? -11.896 14.113 5.681 1.00 88.75 104 PHE A C 1
ATOM 737 O O . PHE A 1 104 ? -12.192 13.553 4.630 1.00 88.75 104 PHE A O 1
ATOM 744 N N . LEU A 1 105 ? -10.989 15.094 5.738 1.00 91.88 105 LEU A N 1
ATOM 745 C CA . LEU A 1 105 ? -10.289 15.597 4.550 1.00 91.88 105 LEU A CA 1
ATOM 746 C C . LEU A 1 105 ? -9.415 14.526 3.891 1.00 91.88 105 LEU A C 1
ATOM 748 O O . LEU A 1 105 ? -9.369 14.447 2.662 1.00 91.88 105 LEU A O 1
ATOM 752 N N . TRP A 1 106 ? -8.759 13.681 4.692 1.00 90.06 106 TRP A N 1
ATOM 753 C CA . TRP A 1 106 ? -8.014 12.537 4.174 1.00 90.06 106 TRP A CA 1
ATOM 754 C C . TRP A 1 106 ? -8.939 11.558 3.446 1.00 90.06 106 TRP A C 1
ATOM 756 O O . TRP A 1 106 ? -8.690 11.243 2.287 1.00 90.06 106 TRP A O 1
ATOM 766 N N . GLY A 1 107 ? -10.051 11.155 4.072 1.00 88.94 107 GLY A N 1
ATOM 767 C CA . GLY A 1 107 ? -11.032 10.262 3.445 1.00 88.94 107 GLY A CA 1
ATOM 768 C C . GLY A 1 107 ? -11.661 10.858 2.179 1.00 88.94 107 GLY A C 1
ATOM 769 O O . GLY A 1 107 ? -11.836 10.155 1.186 1.00 88.94 107 GLY A O 1
ATOM 770 N N . TRP A 1 108 ? -11.941 12.164 2.183 1.00 92.94 108 TRP A N 1
ATOM 771 C CA . TRP A 1 108 ? -12.434 12.898 1.018 1.00 92.94 108 TRP A CA 1
ATOM 772 C C . TRP A 1 108 ? -11.430 12.875 -0.138 1.00 92.94 108 TRP A C 1
ATOM 774 O O . TRP A 1 108 ? -11.799 12.566 -1.268 1.00 92.94 108 TRP A O 1
ATOM 784 N N . THR A 1 109 ? -10.159 13.166 0.148 1.00 92.31 109 THR A N 1
ATOM 785 C CA . THR A 1 109 ? -9.082 13.184 -0.855 1.00 92.31 109 THR A CA 1
ATOM 786 C C . THR A 1 109 ? -8.805 11.784 -1.394 1.00 92.31 109 THR A C 1
ATOM 788 O O . THR A 1 109 ? -8.693 11.597 -2.605 1.00 92.31 109 THR A O 1
ATOM 791 N N . GLU A 1 110 ? -8.757 10.787 -0.513 1.00 88.94 110 GLU A N 1
ATOM 792 C CA . GLU A 1 110 ? -8.591 9.384 -0.884 1.00 88.94 110 GLU A CA 1
ATOM 793 C C . GLU A 1 110 ? -9.700 8.947 -1.847 1.00 88.94 110 GLU A C 1
ATOM 795 O O . GLU A 1 110 ? -9.427 8.449 -2.940 1.00 88.94 110 GLU A O 1
ATOM 800 N N . PHE A 1 111 ? -10.959 9.212 -1.492 1.00 87.75 111 PHE A N 1
ATOM 801 C CA . PHE A 1 111 ? -12.102 8.809 -2.302 1.00 87.75 111 PHE A CA 1
ATOM 802 C C . PHE A 1 111 ? -12.190 9.564 -3.637 1.00 87.75 111 PHE A C 1
ATOM 804 O O . PHE A 1 111 ? -12.313 8.935 -4.687 1.00 87.75 111 PHE A O 1
ATOM 811 N N . TRP A 1 112 ? -12.118 10.899 -3.619 1.00 92.00 112 TRP A N 1
ATOM 812 C CA . TRP A 1 112 ? -12.381 11.719 -4.808 1.00 92.00 112 TRP A CA 1
ATOM 813 C C . TRP A 1 112 ? -11.187 11.956 -5.709 1.00 92.00 112 TRP A C 1
ATOM 815 O O . TRP A 1 112 ? -11.399 12.199 -6.893 1.00 92.00 112 TRP A O 1
ATOM 825 N N . VAL A 1 113 ? -9.966 11.937 -5.182 1.00 91.44 113 VAL A N 1
ATOM 826 C CA . VAL A 1 113 ? -8.769 12.316 -5.944 1.00 91.44 113 VAL A CA 1
ATOM 827 C C . VAL A 1 113 ? -7.940 11.083 -6.261 1.00 91.44 113 VAL A C 1
ATOM 829 O O . VAL A 1 113 ? -7.639 10.818 -7.423 1.00 91.44 113 VAL A O 1
ATOM 832 N N . ILE A 1 114 ? -7.598 10.295 -5.241 1.00 89.38 114 ILE A N 1
ATOM 833 C CA . ILE A 1 114 ? -6.654 9.183 -5.399 1.00 89.38 114 ILE A CA 1
ATOM 834 C C . ILE A 1 114 ? -7.316 8.020 -6.138 1.00 89.38 114 ILE A C 1
ATOM 836 O O . ILE A 1 114 ? -6.792 7.545 -7.151 1.00 89.38 114 ILE A O 1
ATOM 840 N N . ARG A 1 115 ? -8.491 7.578 -5.677 1.00 88.00 115 ARG A N 1
ATOM 841 C CA . ARG A 1 115 ? -9.190 6.427 -6.272 1.00 88.00 115 ARG A CA 1
ATOM 842 C C . ARG A 1 115 ? -9.671 6.726 -7.691 1.00 88.00 115 ARG A C 1
ATOM 844 O O . ARG A 1 115 ? -9.462 5.908 -8.584 1.00 88.00 115 ARG A O 1
ATOM 851 N N . THR A 1 116 ? -10.253 7.902 -7.923 1.00 90.56 116 THR A N 1
ATOM 852 C CA . THR A 1 116 ? -10.700 8.318 -9.265 1.00 90.56 116 THR A CA 1
ATOM 853 C C . THR A 1 116 ? -9.518 8.532 -10.213 1.00 90.56 116 THR A C 1
ATOM 855 O O . THR A 1 116 ? -9.551 8.044 -11.342 1.00 90.56 116 THR A O 1
ATOM 858 N N . GLY A 1 117 ? -8.445 9.181 -9.745 1.00 87.44 117 GLY A N 1
ATOM 859 C CA . GLY A 1 117 ? -7.227 9.409 -10.515 1.00 87.44 117 GLY A CA 1
ATOM 860 C C . GLY A 1 117 ? -6.561 8.098 -10.918 1.00 87.44 117 GLY A C 1
ATOM 861 O O . GLY A 1 117 ? -6.156 7.942 -12.067 1.00 87.44 117 GLY A O 1
ATOM 862 N N . SER A 1 118 ? -6.535 7.118 -10.012 1.00 86.06 118 SER A N 1
ATOM 863 C CA . SER A 1 118 ? -6.011 5.775 -10.289 1.00 86.06 118 SER A CA 1
ATOM 864 C C . SER A 1 118 ? -6.814 5.057 -11.377 1.00 86.06 118 SER A C 1
ATOM 866 O O . SER A 1 118 ? -6.229 4.489 -12.297 1.00 86.06 118 SER A O 1
ATOM 868 N N . ILE A 1 119 ? -8.151 5.123 -11.327 1.00 86.38 119 ILE A N 1
ATOM 869 C CA . ILE A 1 119 ? -9.021 4.541 -12.364 1.00 86.38 119 ILE A CA 1
ATOM 870 C C . ILE A 1 119 ? -8.827 5.262 -13.706 1.00 86.38 119 ILE A C 1
ATOM 872 O O . ILE A 1 119 ? -8.711 4.605 -14.740 1.00 86.38 119 ILE A O 1
ATOM 876 N N . GLY A 1 120 ? -8.734 6.595 -13.700 1.00 86.31 120 GLY A N 1
ATOM 877 C CA . GLY A 1 120 ? -8.461 7.384 -14.903 1.00 86.31 120 GLY A CA 1
ATOM 878 C C . GLY A 1 120 ? -7.111 7.034 -15.534 1.00 86.31 120 GLY A C 1
ATOM 879 O O . GLY A 1 120 ? -7.027 6.811 -16.741 1.00 86.31 120 GLY A O 1
ATOM 880 N N . ALA A 1 121 ? -6.066 6.896 -14.716 1.00 83.88 121 ALA A N 1
ATOM 881 C CA . ALA A 1 121 ? -4.747 6.473 -15.172 1.00 83.88 121 ALA A CA 1
ATOM 882 C C . ALA A 1 121 ? -4.779 5.064 -15.784 1.00 83.88 121 ALA A C 1
ATOM 884 O O . ALA A 1 121 ? -4.217 4.865 -16.859 1.00 83.88 121 ALA A O 1
ATOM 885 N N . LEU A 1 122 ? -5.478 4.112 -15.150 1.00 84.31 122 LEU A N 1
ATOM 886 C CA . LEU A 1 122 ? -5.665 2.751 -15.671 1.00 84.31 122 LEU A CA 1
ATOM 887 C C . LEU A 1 122 ? -6.441 2.729 -16.996 1.00 84.31 122 LEU A C 1
ATOM 889 O O . LEU A 1 122 ? -6.097 1.956 -17.891 1.00 84.31 122 LEU A O 1
ATOM 893 N N . ALA A 1 123 ? -7.449 3.590 -17.156 1.00 84.12 123 ALA A N 1
ATOM 894 C CA . ALA A 1 123 ? -8.188 3.719 -18.409 1.00 84.12 123 ALA A CA 1
ATOM 895 C C . ALA A 1 123 ? -7.280 4.216 -19.546 1.00 84.12 123 ALA A C 1
ATOM 897 O O . ALA A 1 123 ? -7.211 3.579 -20.597 1.00 84.12 123 ALA A O 1
ATOM 898 N N . CYS A 1 124 ? -6.509 5.286 -19.316 1.00 82.88 124 CYS A N 1
ATOM 899 C CA . CYS A 1 124 ? -5.529 5.791 -20.286 1.00 82.88 124 CYS A CA 1
ATOM 900 C C . CYS A 1 124 ? -4.485 4.726 -20.651 1.00 82.88 124 CYS A C 1
ATOM 902 O O . CYS A 1 124 ? -4.179 4.512 -21.821 1.00 82.88 124 CYS A O 1
ATOM 904 N N . ALA A 1 125 ? -3.972 4.026 -19.642 1.00 80.06 125 ALA A N 1
ATOM 905 C CA . ALA A 1 125 ? -3.060 2.901 -19.793 1.00 80.06 125 ALA A CA 1
ATOM 906 C C . ALA A 1 125 ? -3.628 1.788 -20.686 1.00 80.06 125 ALA A C 1
ATOM 908 O O . ALA A 1 125 ? -2.935 1.286 -21.569 1.00 80.06 125 ALA A O 1
ATOM 909 N N . THR A 1 126 ? -4.894 1.431 -20.474 1.00 80.06 126 THR A N 1
ATOM 910 C CA . THR A 1 126 ? -5.584 0.397 -21.254 1.00 80.06 126 THR A CA 1
ATOM 911 C C . THR A 1 126 ? -5.731 0.817 -22.712 1.00 80.06 126 THR A C 1
ATOM 913 O O . THR A 1 126 ? -5.464 0.014 -23.599 1.00 80.06 126 THR A O 1
ATOM 916 N N . VAL A 1 127 ? -6.085 2.081 -22.972 1.00 81.25 127 VAL A N 1
ATOM 917 C CA . VAL A 1 127 ? -6.156 2.622 -24.339 1.00 81.25 127 VAL A CA 1
ATOM 918 C C . VAL A 1 127 ? -4.798 2.523 -25.037 1.00 81.25 127 VAL A C 1
ATOM 920 O O . VAL A 1 127 ? -4.733 2.010 -26.147 1.00 81.25 127 VAL A O 1
ATOM 923 N N . ILE A 1 128 ? -3.716 2.948 -24.376 1.00 77.56 128 ILE A N 1
ATOM 924 C CA . ILE A 1 128 ? -2.353 2.885 -24.937 1.00 77.56 128 ILE A CA 1
ATOM 925 C C . ILE A 1 128 ? -1.944 1.436 -25.232 1.00 77.56 128 ILE A C 1
ATOM 927 O O . ILE A 1 128 ? -1.352 1.148 -26.269 1.00 77.56 128 ILE A O 1
ATOM 931 N N . TYR A 1 129 ? -2.242 0.513 -24.316 1.00 75.75 129 TYR A N 1
ATOM 932 C CA . TYR A 1 129 ? -1.914 -0.898 -24.498 1.00 75.75 129 TYR A CA 1
ATOM 933 C C . TYR A 1 129 ? -2.690 -1.526 -25.662 1.00 75.75 129 TYR A C 1
ATOM 935 O O . TYR A 1 129 ? -2.105 -2.238 -26.478 1.00 75.75 129 TYR A O 1
ATOM 943 N N . LEU A 1 130 ? -3.993 -1.243 -25.758 1.00 77.25 130 LEU A N 1
ATOM 944 C CA . LEU A 1 130 ? -4.835 -1.748 -26.840 1.00 77.25 130 LEU A CA 1
ATOM 945 C C . LEU A 1 130 ? -4.407 -1.190 -28.199 1.00 77.25 130 LEU A C 1
ATOM 947 O O . LEU A 1 130 ? -4.299 -1.978 -29.130 1.00 77.25 130 LEU A O 1
ATOM 951 N N . ASP A 1 131 ? -4.093 0.106 -28.294 1.00 73.62 131 ASP A N 1
ATOM 952 C CA . ASP A 1 131 ? -3.619 0.753 -29.530 1.00 73.62 131 ASP A CA 1
ATOM 953 C C . ASP A 1 131 ? -2.337 0.098 -30.080 1.00 73.62 131 ASP A C 1
ATOM 955 O O . ASP A 1 131 ? -2.218 -0.146 -31.280 1.00 73.62 131 ASP A O 1
ATOM 959 N N . ASN A 1 132 ? -1.414 -0.298 -29.194 1.00 71.75 132 ASN A N 1
ATOM 960 C CA . ASN A 1 132 ? -0.183 -0.994 -29.583 1.00 71.75 132 ASN A CA 1
ATOM 961 C C . ASN A 1 132 ? -0.416 -2.412 -30.142 1.00 71.75 132 ASN A C 1
ATOM 963 O O . ASN A 1 132 ? 0.370 -2.874 -30.969 1.00 71.75 132 ASN A O 1
ATOM 967 N N . HIS A 1 133 ? -1.445 -3.131 -29.677 1.00 67.50 133 HIS A N 1
ATOM 968 C CA . HIS A 1 133 ? -1.674 -4.542 -30.034 1.00 67.50 133 HIS A CA 1
ATOM 969 C C . HIS A 1 133 ? -2.749 -4.746 -31.107 1.00 67.50 133 HIS A C 1
ATOM 971 O O . HIS A 1 133 ? -2.645 -5.657 -31.929 1.00 67.50 133 HIS A O 1
ATOM 977 N N . HIS A 1 134 ? -3.759 -3.886 -31.130 1.00 63.94 134 HIS A N 1
ATOM 978 C CA . HIS A 1 134 ? -4.754 -3.801 -32.182 1.00 63.94 134 HIS A CA 1
ATOM 979 C C . HIS A 1 134 ? -4.920 -2.316 -32.498 1.00 63.94 134 HIS A C 1
ATOM 981 O O . HIS A 1 134 ? -5.575 -1.634 -31.710 1.00 63.94 134 HIS A O 1
ATOM 987 N N . PRO A 1 135 ? -4.390 -1.806 -33.629 1.00 58.47 135 PRO A N 1
ATOM 988 C CA . PRO A 1 135 ? -4.617 -0.429 -34.057 1.00 58.47 135 PRO A CA 1
ATOM 989 C C . PRO A 1 135 ? -6.074 -0.283 -34.520 1.00 58.47 135 PRO A C 1
ATOM 991 O O . PRO A 1 135 ? -6.390 -0.111 -35.696 1.00 58.47 135 PRO A O 1
ATOM 994 N N . ALA A 1 136 ? -7.004 -0.445 -33.587 1.00 53.50 136 ALA A N 1
ATOM 995 C CA . ALA A 1 136 ? -8.379 -0.057 -33.739 1.00 53.50 136 ALA A CA 1
ATOM 996 C C . ALA A 1 136 ? -8.384 1.467 -33.666 1.00 53.50 136 ALA A C 1
ATOM 998 O O . ALA A 1 136 ? -7.790 2.050 -32.768 1.00 53.50 136 ALA A O 1
ATOM 999 N N . HIS A 1 137 ? -9.053 2.100 -34.624 1.00 53.56 137 HIS A N 1
ATOM 1000 C CA . HIS A 1 137 ? -9.148 3.543 -34.856 1.00 53.56 137 HIS A CA 1
ATOM 1001 C C . HIS A 1 137 ? -9.773 4.372 -33.706 1.00 53.56 137 HIS A C 1
ATOM 1003 O O . HIS A 1 137 ? -10.405 5.399 -33.960 1.00 53.56 137 HIS A O 1
ATOM 1009 N N . PHE A 1 138 ? -9.620 3.966 -32.445 1.00 49.97 138 PHE A N 1
ATOM 1010 C CA . PHE A 1 138 ? -9.976 4.739 -31.265 1.00 49.97 138 PHE A CA 1
ATOM 1011 C C . PHE A 1 138 ? -8.962 5.862 -31.067 1.00 49.97 138 PHE A C 1
ATOM 1013 O O . PHE A 1 138 ? -8.131 5.859 -30.164 1.00 49.97 138 PHE A O 1
ATOM 1020 N N . ALA A 1 139 ? -9.073 6.869 -31.928 1.00 44.22 139 ALA A N 1
ATOM 1021 C CA . ALA A 1 139 ? -8.537 8.182 -31.658 1.00 44.22 139 ALA A CA 1
ATOM 1022 C C . ALA A 1 139 ? -9.196 8.706 -30.372 1.00 44.22 139 ALA A C 1
ATOM 1024 O O . ALA A 1 139 ? -10.300 9.252 -30.399 1.00 44.22 139 ALA A O 1
ATOM 1025 N N . VAL A 1 140 ? -8.515 8.557 -29.234 1.00 47.56 140 VAL A N 1
ATOM 1026 C CA . VAL A 1 140 ? -8.759 9.406 -28.066 1.00 47.56 140 VAL A CA 1
ATOM 1027 C C . VAL A 1 140 ? -8.255 10.796 -28.435 1.00 47.56 140 VAL A C 1
ATOM 1029 O O . VAL A 1 140 ? -7.119 11.187 -28.178 1.00 47.56 140 VAL A O 1
ATOM 1032 N N . GLN A 1 141 ? -9.113 11.539 -29.125 1.00 44.22 141 GLN A N 1
ATOM 1033 C CA . GLN A 1 141 ? -8.897 12.942 -29.413 1.00 44.22 141 GLN A CA 1
ATOM 1034 C C . GLN A 1 141 ? -9.444 13.762 -28.247 1.00 44.22 141 GLN A C 1
ATOM 1036 O O . GLN A 1 141 ? -10.639 14.018 -28.152 1.00 44.22 141 GLN A O 1
ATOM 1041 N N . GLY A 1 142 ? -8.545 14.163 -27.346 1.00 42.16 142 GLY A N 1
ATOM 1042 C CA . GLY A 1 142 ? -8.862 15.066 -26.237 1.00 42.16 142 GLY A CA 1
ATOM 1043 C C . GLY A 1 142 ? -7.778 15.069 -25.161 1.00 42.16 142 GLY A C 1
ATOM 1044 O O . GLY A 1 142 ? -8.012 14.614 -24.054 1.00 42.16 142 GLY A O 1
ATOM 1045 N N . GLY A 1 143 ? -6.546 15.467 -25.479 1.00 39.84 143 GLY A N 1
ATOM 1046 C CA . GLY A 1 143 ? -6.118 16.832 -25.155 1.00 39.84 143 GLY A CA 1
ATOM 1047 C C . GLY A 1 143 ? -4.795 17.202 -25.829 1.00 39.84 143 GLY A C 1
ATOM 1048 O O . GLY A 1 143 ? -3.760 17.287 -25.181 1.00 39.84 143 GLY A O 1
ATOM 1049 N N . GLY A 1 144 ? -4.840 17.391 -27.149 1.00 40.25 144 GLY A N 1
ATOM 1050 C CA . GLY A 1 144 ? -3.683 17.757 -27.969 1.00 40.25 144 GLY A CA 1
ATOM 1051 C C . GLY A 1 144 ? -3.824 17.236 -29.393 1.00 40.25 144 GLY A C 1
ATOM 1052 O O . GLY A 1 144 ? -3.139 16.303 -29.791 1.00 40.25 144 GLY A O 1
ATOM 1053 N N . CYS A 1 145 ? -4.760 17.806 -30.152 1.00 38.75 145 CYS A N 1
ATOM 1054 C CA . CYS A 1 145 ? -4.989 17.483 -31.557 1.00 38.75 145 CYS A CA 1
ATOM 1055 C C . CYS A 1 145 ? -3.730 17.782 -32.393 1.00 38.75 145 CYS A C 1
ATOM 1057 O O . CYS A 1 145 ? -3.443 18.942 -32.691 1.00 38.75 145 CYS A O 1
ATOM 1059 N N . LYS A 1 146 ? -2.996 16.744 -32.805 1.00 39.88 146 LYS A N 1
ATOM 1060 C CA . LYS A 1 146 ? -2.184 16.789 -34.024 1.00 39.88 146 LYS A CA 1
ATOM 1061 C C . LYS A 1 146 ? -2.600 15.627 -34.929 1.00 39.88 146 LYS A C 1
ATOM 1063 O O . LYS A 1 146 ? -2.523 14.482 -34.490 1.00 39.88 146 LYS A O 1
ATOM 1068 N N . PRO A 1 147 ? -3.064 15.896 -36.161 1.00 41.97 147 PRO A N 1
ATOM 1069 C CA . PRO A 1 147 ? -3.401 14.840 -37.104 1.00 41.97 147 PRO A CA 1
ATOM 1070 C C . PRO A 1 147 ? -2.120 14.122 -37.542 1.00 41.97 147 PRO A C 1
ATOM 1072 O O . PRO A 1 147 ? -1.173 14.767 -37.991 1.00 41.97 147 PRO A O 1
ATOM 1075 N N . VAL A 1 148 ? -2.092 12.793 -37.431 1.00 55.69 148 VAL A N 1
ATOM 1076 C CA . VAL A 1 148 ? -1.092 11.973 -38.126 1.00 55.69 148 VAL A CA 1
ATOM 1077 C C . VAL A 1 148 ? -1.549 11.859 -39.586 1.00 55.69 148 VAL A C 1
ATOM 1079 O O . VAL A 1 148 ? -2.638 11.331 -39.834 1.00 55.69 148 VAL A O 1
ATOM 1082 N N . PRO A 1 149 ? -0.796 12.387 -40.567 1.00 39.19 149 PRO A N 1
ATOM 1083 C CA . PRO A 1 149 ? -1.193 12.321 -41.965 1.00 39.19 149 PRO A CA 1
ATOM 1084 C C . PRO A 1 149 ? -1.154 10.876 -42.481 1.00 39.19 149 PRO A C 1
ATOM 1086 O O . PRO A 1 149 ? -0.141 10.183 -42.437 1.00 39.19 149 PRO A O 1
ATOM 1089 N N . ARG A 1 150 ? -2.309 10.447 -42.993 1.00 53.91 150 ARG A N 1
ATOM 1090 C CA . ARG A 1 150 ? -2.639 9.130 -43.553 1.00 53.91 150 ARG A CA 1
ATOM 1091 C C . ARG A 1 150 ? -2.056 8.934 -44.962 1.00 53.91 150 ARG A C 1
ATOM 1093 O O . ARG A 1 150 ? -2.815 8.737 -45.906 1.00 53.91 150 ARG A O 1
ATOM 1100 N N . LEU A 1 151 ? -0.736 9.020 -45.137 1.00 46.81 151 LEU A N 1
ATOM 1101 C CA . LEU A 1 151 ? -0.119 8.873 -46.466 1.00 46.81 151 LEU A CA 1
ATOM 1102 C C . LEU A 1 151 ? 1.222 8.115 -46.431 1.00 46.81 151 LEU A C 1
ATOM 1104 O O . LEU A 1 151 ? 2.259 8.657 -46.787 1.00 46.81 151 LEU A O 1
ATOM 1108 N N . ALA A 1 152 ? 1.214 6.857 -45.982 1.00 43.69 152 ALA A N 1
ATOM 1109 C CA . ALA A 1 152 ? 2.361 5.949 -46.147 1.00 43.69 152 ALA A CA 1
ATOM 1110 C C . ALA A 1 152 ? 1.971 4.452 -46.118 1.00 43.69 152 ALA A C 1
ATOM 1112 O O . ALA A 1 152 ? 2.722 3.636 -45.600 1.00 43.69 152 ALA A O 1
ATOM 1113 N N . ILE A 1 153 ? 0.778 4.077 -46.612 1.00 54.00 153 ILE A N 1
ATOM 1114 C CA . ILE A 1 153 ? 0.326 2.660 -46.648 1.00 54.00 153 ILE A CA 1
ATOM 1115 C C . ILE A 1 153 ? 0.117 2.128 -48.084 1.00 54.00 153 ILE A C 1
ATOM 1117 O O . ILE A 1 153 ? -0.209 0.964 -48.266 1.00 54.00 153 ILE A O 1
ATOM 1121 N N . PHE A 1 154 ? 0.385 2.914 -49.130 1.00 41.59 154 PHE A N 1
ATOM 1122 C CA . PHE A 1 154 ? 0.469 2.373 -50.494 1.00 41.59 154 PHE A CA 1
ATOM 1123 C C . PHE A 1 154 ? 1.660 2.972 -51.242 1.00 41.59 154 PHE A C 1
ATOM 1125 O O . PHE A 1 154 ? 1.669 4.167 -51.540 1.00 41.59 154 PHE A O 1
ATOM 1132 N N . GLY A 1 155 ? 2.643 2.112 -51.508 1.00 36.41 155 GLY A N 1
ATOM 1133 C CA . GLY A 1 155 ? 3.866 2.344 -52.271 1.00 36.41 155 GLY A CA 1
ATOM 1134 C C . GLY A 1 155 ? 4.718 1.088 -52.237 1.00 36.41 155 GLY A C 1
ATOM 1135 O O . GLY A 1 155 ? 5.368 0.885 -51.192 1.00 36.41 155 GLY A O 1
#

Secondary structure (DSSP, 8-state):
-----------------PPP----HHHHHHHHHHHHSSGGGTS-THHHHHHHS--HHHHHHHHHHHHHHHHHHHHHHHHHHHH---TTTHHHHHHHHH-HHHHHHHHHHIIIIIIHHHHHHHHHHHHHHHHHHS-------SS---------S--

Radius of gyration: 25.29 Å; chains: 1; bounding box: 87×34×71 Å

Sequence (155 aa):
MASGDSAVPSSAGGPIEDLPRVLGLFDAVTVVVGSIIGSGIFLSKVGNVAQELHAFGPIISVWIGVGIITLCGSLALAELAAMYPRAGGPYIFLREAYGTLPAFLWGWTEFWVIRTGSIGALACATVIYLDNHHPAHFAVQGGGCKPVPRLAIFG

pLDDT: mean 73.53, std 18.02, range [36.41, 96.75]